Protein AF-A0A945RL86-F1 (afdb_monomer_lite)

Radius of gyration: 21.21 Å; chains: 1; bounding box: 88×34×43 Å

Sequence (166 aa):
MIRFAFLFVLASALPFGGAEAANEYDWGVSENMKAAVEKFNKTSDVVSDLRDYGVANDHVYVKETDHETLMRIYDFLACIQLTNPDADIEVDSGGGFDISIDSIAFANGNWPVDIRISVVNTIVKMEKYAVSILEKITVGSLVFTDVDRMTHSVQLMTAKCRGDGS

Secondary structure (DSSP, 8-state):
-----------------------S---PPPTTTHHHHHHHHHH-HHHHHHHHTT--S-EEEESSTTS-EEEEHHHHHHHHHHH-TT-EEEEEESSSEEEEEEEEEETTEEEEEEEEEEEEEEEETTEEEEEEEEEEEEETTEEE-SHHHHHHHHHHHHHHHHT---

Structure (mmCIF, N/CA/C/O backbone):
data_AF-A0A945RL86-F1
#
_entry.id   AF-A0A945RL86-F1
#
loop_
_atom_site.group_PDB
_atom_site.id
_atom_site.type_symbol
_atom_site.label_atom_id
_atom_site.label_alt_id
_atom_site.label_comp_id
_atom_site.label_asym_id
_atom_site.label_entity_id
_atom_site.label_seq_id
_atom_site.pdbx_PDB_ins_code
_atom_site.Cartn_x
_atom_site.Cartn_y
_atom_site.Cartn_z
_atom_site.occupancy
_atom_site.B_iso_or_equiv
_atom_site.auth_seq_id
_atom_site.auth_comp_id
_atom_site.auth_asym_id
_atom_site.auth_atom_id
_atom_site.pdbx_PDB_model_num
ATOM 1 N N . MET A 1 1 ? 71.316 -1.082 27.944 1.00 37.75 1 MET A N 1
ATOM 2 C CA . MET A 1 1 ? 70.437 0.105 27.878 1.00 37.75 1 MET A CA 1
ATOM 3 C C . MET A 1 1 ? 68.986 -0.349 27.905 1.00 37.75 1 MET A C 1
ATOM 5 O O . MET A 1 1 ? 68.705 -1.496 27.589 1.00 37.75 1 MET A O 1
ATOM 9 N N . ILE A 1 2 ? 68.133 0.533 28.410 1.00 42.31 2 ILE A N 1
ATOM 10 C CA . ILE A 1 2 ? 66.780 0.332 28.940 1.00 42.31 2 ILE A CA 1
ATOM 11 C C . ILE A 1 2 ? 65.739 -0.014 27.856 1.00 42.31 2 ILE A C 1
ATOM 13 O O . ILE A 1 2 ? 65.860 0.404 26.710 1.00 42.31 2 ILE A O 1
ATOM 17 N N . ARG A 1 3 ? 64.719 -0.782 28.273 1.00 39.78 3 ARG A N 1
ATOM 18 C CA . ARG A 1 3 ? 63.491 -1.164 27.553 1.00 39.78 3 ARG A CA 1
ATOM 19 C C . ARG A 1 3 ? 62.742 0.041 26.970 1.00 39.78 3 ARG A C 1
ATOM 21 O O . ARG A 1 3 ? 62.526 1.003 27.694 1.00 39.78 3 ARG A O 1
ATOM 28 N N . PHE A 1 4 ? 62.169 -0.115 25.778 1.00 43.94 4 PHE A N 1
ATOM 29 C CA . PHE A 1 4 ? 60.856 0.455 25.457 1.00 43.94 4 PHE A CA 1
ATOM 30 C C . PHE A 1 4 ? 60.078 -0.530 24.584 1.00 43.94 4 PHE A C 1
ATOM 32 O O . PHE A 1 4 ? 60.392 -0.744 23.417 1.00 43.94 4 PHE A O 1
ATOM 39 N N . ALA A 1 5 ? 59.076 -1.160 25.193 1.00 47.25 5 ALA A N 1
ATOM 40 C CA . ALA A 1 5 ? 57.981 -1.777 24.470 1.00 47.25 5 ALA A CA 1
ATOM 41 C C . ALA A 1 5 ? 57.047 -0.641 24.043 1.00 47.25 5 ALA A C 1
ATOM 43 O O . ALA A 1 5 ? 56.514 0.059 24.901 1.00 47.25 5 ALA A O 1
ATOM 44 N N . PHE A 1 6 ? 56.865 -0.451 22.740 1.00 45.66 6 PHE A N 1
ATOM 45 C CA . PHE A 1 6 ? 55.771 0.356 22.218 1.00 45.66 6 PHE A CA 1
ATOM 46 C C . PHE A 1 6 ? 54.782 -0.586 21.539 1.00 45.66 6 PHE A C 1
ATOM 48 O O . PHE A 1 6 ? 54.991 -1.039 20.416 1.00 45.66 6 PHE A O 1
ATOM 55 N N . LEU A 1 7 ? 53.708 -0.896 22.272 1.00 48.44 7 LEU A N 1
ATOM 56 C CA . LEU A 1 7 ? 52.421 -1.202 21.665 1.00 48.44 7 LEU A CA 1
ATOM 57 C C . LEU A 1 7 ? 52.047 -0.000 20.791 1.00 48.44 7 LEU A C 1
ATOM 59 O O . LEU A 1 7 ? 51.899 1.101 21.318 1.00 48.44 7 LEU A O 1
ATOM 63 N N . PHE A 1 8 ? 51.839 -0.211 19.494 1.00 46.50 8 PHE A N 1
ATOM 64 C CA . PHE A 1 8 ? 50.937 0.649 18.742 1.00 46.50 8 PHE A CA 1
ATOM 65 C C . PHE A 1 8 ? 49.856 -0.204 18.102 1.00 46.50 8 PHE A C 1
ATOM 67 O O . PHE A 1 8 ? 50.108 -1.189 17.412 1.00 46.50 8 PHE A O 1
ATOM 74 N N . VAL A 1 9 ? 48.646 0.174 18.487 1.00 48.19 9 VAL A N 1
ATOM 75 C CA . VAL A 1 9 ? 47.367 -0.463 18.250 1.00 48.19 9 VAL A CA 1
ATOM 76 C C . VAL A 1 9 ? 47.118 -0.602 16.755 1.00 48.19 9 VAL A C 1
ATOM 78 O O . VAL A 1 9 ? 47.306 0.335 15.982 1.00 48.19 9 VAL A O 1
ATOM 81 N N . LEU A 1 10 ? 46.661 -1.797 16.393 1.00 42.56 10 LEU A N 1
ATOM 82 C CA . LEU A 1 10 ? 46.024 -2.134 15.133 1.00 42.56 10 LEU A CA 1
ATOM 83 C C . LEU A 1 10 ? 44.849 -1.162 14.912 1.00 42.56 10 LEU A C 1
ATOM 85 O O . LEU A 1 10 ? 43.749 -1.377 15.415 1.00 42.56 10 LEU A O 1
ATOM 89 N N . ALA A 1 11 ? 45.078 -0.060 14.200 1.00 42.72 11 ALA A N 1
ATOM 90 C CA . ALA A 1 11 ? 43.991 0.741 13.662 1.00 42.72 11 ALA A CA 1
ATOM 91 C C . ALA A 1 11 ? 43.437 -0.032 12.465 1.00 42.72 11 ALA A C 1
ATOM 93 O O . ALA A 1 11 ? 43.906 0.105 11.336 1.00 42.72 11 ALA A O 1
ATOM 94 N N . SER A 1 12 ? 42.482 -0.918 12.738 1.00 43.03 12 SER A N 1
ATOM 95 C CA . SER A 1 12 ? 41.616 -1.492 11.720 1.00 43.03 12 SER A CA 1
ATOM 96 C C . SER A 1 12 ? 40.911 -0.340 11.010 1.00 43.03 12 SER A C 1
ATOM 98 O O . SER A 1 12 ? 39.931 0.207 11.517 1.00 43.03 12 SER A O 1
ATOM 100 N N . ALA A 1 13 ? 41.434 0.033 9.844 1.00 46.91 13 ALA A N 1
ATOM 101 C CA . ALA A 1 13 ? 40.681 0.726 8.820 1.00 46.91 13 ALA A CA 1
ATOM 102 C C . ALA A 1 13 ? 39.552 -0.217 8.393 1.00 46.91 13 ALA A C 1
ATOM 104 O O . ALA A 1 13 ? 39.689 -1.002 7.456 1.00 46.91 13 ALA A O 1
ATOM 105 N N . LEU A 1 14 ? 38.455 -0.198 9.151 1.00 46.09 14 LEU A N 1
ATOM 106 C CA . LEU A 1 14 ? 37.188 -0.659 8.626 1.00 46.09 14 LEU A CA 1
ATOM 107 C C . LEU A 1 14 ? 36.853 0.287 7.471 1.00 46.09 14 LEU A C 1
ATOM 109 O O . LEU A 1 14 ? 36.933 1.508 7.649 1.00 46.09 14 LEU A O 1
ATOM 113 N N . PRO A 1 15 ? 36.550 -0.245 6.279 1.00 40.12 15 PRO A N 1
ATOM 114 C CA . PRO A 1 15 ? 36.091 0.586 5.191 1.00 40.12 15 PRO A CA 1
ATOM 115 C C . PRO A 1 15 ? 34.813 1.262 5.679 1.00 40.12 15 PRO A C 1
ATOM 117 O O . PRO A 1 15 ? 33.852 0.591 6.056 1.00 40.12 15 PRO A O 1
ATOM 120 N N . PHE A 1 16 ? 34.813 2.592 5.693 1.00 43.22 16 PHE A N 1
ATOM 121 C CA . PHE A 1 16 ? 33.581 3.364 5.689 1.00 43.22 16 PHE A CA 1
ATOM 122 C C . PHE A 1 16 ? 32.891 3.067 4.355 1.00 43.22 16 PHE A C 1
ATOM 124 O O . PHE A 1 16 ? 33.062 3.774 3.365 1.00 43.22 16 PHE A O 1
ATOM 131 N N . GLY A 1 17 ? 32.195 1.934 4.309 1.00 35.28 17 GLY A N 1
ATOM 132 C CA . GLY A 1 17 ? 31.198 1.648 3.304 1.00 35.28 17 GLY A CA 1
ATOM 133 C C . GLY A 1 17 ? 30.016 2.573 3.544 1.00 35.28 17 GLY A C 1
ATOM 134 O O . GLY A 1 17 ? 29.469 2.604 4.641 1.00 35.28 17 GLY A O 1
ATOM 135 N N . GLY A 1 18 ? 29.671 3.325 2.503 1.00 43.50 18 GLY A N 1
ATOM 136 C CA . GLY A 1 18 ? 28.313 3.781 2.241 1.00 43.50 18 GLY A CA 1
ATOM 137 C C . GLY A 1 18 ? 27.702 4.712 3.280 1.00 43.50 18 GLY A C 1
ATOM 138 O O . GLY A 1 18 ? 26.811 4.316 4.017 1.00 43.50 18 GLY A O 1
ATOM 139 N N . ALA A 1 19 ? 28.056 5.992 3.222 1.00 37.81 19 ALA A N 1
ATOM 140 C CA . ALA A 1 19 ? 26.987 6.980 3.245 1.00 37.81 19 ALA A CA 1
ATOM 141 C C . ALA A 1 19 ? 26.553 7.158 1.786 1.00 37.81 19 ALA A C 1
ATOM 143 O O . ALA A 1 19 ? 27.040 8.043 1.084 1.00 37.81 19 ALA A O 1
ATOM 144 N N . GLU A 1 20 ? 25.708 6.247 1.294 1.00 40.75 20 GLU A N 1
ATOM 145 C CA . GLU A 1 20 ? 24.828 6.634 0.198 1.00 40.75 20 GLU A CA 1
ATOM 146 C C . GLU A 1 20 ? 24.048 7.836 0.721 1.00 40.75 20 GLU A C 1
ATOM 148 O O . GLU A 1 20 ? 23.466 7.780 1.806 1.00 40.75 20 GLU A O 1
ATOM 153 N N . ALA A 1 21 ? 24.141 8.961 0.014 1.00 34.91 21 ALA A N 1
ATOM 154 C CA . ALA A 1 21 ? 23.263 10.083 0.267 1.00 34.91 21 ALA A CA 1
ATOM 155 C C . ALA A 1 21 ? 21.841 9.527 0.182 1.00 34.91 21 ALA A C 1
ATOM 157 O O . ALA A 1 21 ? 21.417 9.101 -0.892 1.00 34.91 21 ALA A O 1
ATOM 158 N N . ALA A 1 22 ? 21.164 9.445 1.329 1.00 34.75 22 ALA A N 1
ATOM 159 C CA . ALA A 1 22 ? 19.745 9.170 1.378 1.00 34.75 22 ALA A CA 1
ATOM 160 C C . ALA A 1 22 ? 19.101 10.193 0.445 1.00 34.75 22 ALA A C 1
ATOM 162 O O . ALA A 1 22 ? 19.184 11.398 0.696 1.00 34.75 22 ALA A O 1
ATOM 163 N N . ASN A 1 23 ? 18.569 9.720 -0.682 1.00 38.59 23 ASN A N 1
ATOM 164 C CA . ASN A 1 23 ? 17.731 10.558 -1.514 1.00 38.59 23 ASN A CA 1
ATOM 165 C C . ASN A 1 23 ? 16.629 11.092 -0.603 1.00 38.59 23 ASN A C 1
ATOM 167 O O . ASN A 1 23 ? 16.021 10.346 0.163 1.00 38.59 23 ASN A O 1
ATOM 171 N N . GLU A 1 24 ? 16.456 12.403 -0.643 1.00 43.41 24 GLU A N 1
ATOM 172 C CA . GLU A 1 24 ? 15.605 13.208 0.221 1.00 43.41 24 GLU A CA 1
ATOM 173 C C . GLU A 1 24 ? 14.113 12.952 -0.054 1.00 43.41 24 GLU A C 1
ATOM 175 O O . GLU A 1 24 ? 13.386 13.901 -0.254 1.00 43.41 24 GLU A O 1
ATOM 180 N N . TYR A 1 25 ? 13.647 11.697 -0.098 1.00 50.88 25 TYR A N 1
ATOM 181 C CA . TYR A 1 25 ? 12.230 11.302 -0.174 1.00 50.88 25 TYR A CA 1
ATOM 182 C C . TYR A 1 25 ? 12.026 9.867 0.351 1.00 50.88 25 TYR A C 1
ATOM 184 O O . TYR A 1 25 ? 11.389 9.046 -0.303 1.00 50.88 25 TYR A O 1
ATOM 192 N N . ASP A 1 26 ? 12.582 9.528 1.519 1.00 55.59 26 ASP A N 1
ATOM 193 C CA . ASP A 1 26 ? 12.300 8.234 2.155 1.00 55.59 26 ASP A CA 1
ATOM 194 C C . ASP A 1 26 ? 10.964 8.316 2.911 1.00 55.59 26 ASP A C 1
ATOM 196 O O . ASP A 1 26 ? 10.829 9.012 3.925 1.00 55.59 26 ASP A O 1
ATOM 200 N N . TRP A 1 27 ? 9.933 7.666 2.373 1.00 72.44 27 TRP A N 1
ATOM 201 C CA . TRP A 1 27 ? 8.621 7.583 3.007 1.00 72.44 27 TRP A CA 1
ATOM 202 C C . TRP A 1 27 ? 8.714 6.670 4.232 1.00 72.44 27 TRP A C 1
ATOM 204 O O . TRP A 1 27 ? 8.612 5.451 4.138 1.00 72.44 27 TRP A O 1
ATOM 214 N N . GLY A 1 28 ? 8.917 7.273 5.402 1.00 76.44 28 GLY A N 1
ATOM 215 C CA . GLY A 1 28 ? 9.069 6.556 6.665 1.00 76.44 28 GLY A CA 1
ATOM 216 C C . GLY A 1 28 ? 7.794 6.478 7.506 1.00 76.44 28 GLY A C 1
ATOM 217 O O . GLY A 1 28 ? 6.886 7.303 7.396 1.00 76.44 28 GLY A O 1
ATOM 218 N N . VAL A 1 29 ? 7.771 5.503 8.416 1.00 84.75 29 VAL A N 1
ATOM 219 C CA . VAL A 1 29 ? 6.809 5.446 9.525 1.00 84.75 29 VAL A CA 1
ATOM 220 C C . VAL A 1 29 ? 7.277 6.389 10.633 1.00 84.75 29 VAL A C 1
ATOM 222 O O . VAL A 1 29 ? 8.399 6.273 11.133 1.00 84.75 29 VAL A O 1
ATOM 225 N N . SER A 1 30 ? 6.407 7.305 11.048 1.00 86.75 30 SER A N 1
ATOM 226 C CA . SER A 1 30 ? 6.660 8.247 12.132 1.00 86.75 30 SER A CA 1
ATOM 227 C C . SER A 1 30 ? 6.898 7.523 13.462 1.00 86.75 30 SER A C 1
ATOM 229 O O . SER A 1 30 ? 6.349 6.450 13.726 1.00 86.75 30 SER A O 1
ATOM 231 N N . GLU A 1 31 ? 7.702 8.118 14.347 1.00 86.50 31 GLU A N 1
ATOM 232 C CA . GLU A 1 31 ? 8.102 7.489 15.620 1.00 86.50 31 GLU A CA 1
ATOM 233 C C . GLU A 1 31 ? 6.910 7.024 16.473 1.00 86.50 31 GLU A C 1
ATOM 235 O O . GLU A 1 31 ? 6.944 5.948 17.066 1.00 86.50 31 GLU A O 1
ATOM 240 N N . ASN A 1 32 ? 5.824 7.800 16.504 1.00 86.94 32 ASN A N 1
ATOM 241 C CA . ASN A 1 32 ? 4.609 7.472 17.253 1.00 86.94 32 ASN A CA 1
ATOM 242 C C . ASN A 1 32 ? 3.809 6.299 16.657 1.00 86.94 32 ASN A C 1
ATOM 244 O O . ASN A 1 32 ? 2.966 5.735 17.352 1.00 86.94 32 ASN A O 1
ATOM 248 N N . MET A 1 33 ? 4.067 5.921 15.403 1.00 89.19 33 MET A N 1
ATOM 249 C CA . MET A 1 33 ? 3.355 4.851 14.701 1.00 89.19 33 MET A CA 1
ATOM 250 C C . MET A 1 33 ? 4.150 3.547 14.616 1.00 89.19 33 MET A C 1
ATOM 252 O O . MET A 1 33 ? 3.544 2.488 14.444 1.00 89.19 33 MET A O 1
ATOM 256 N N . LYS A 1 34 ? 5.474 3.583 14.822 1.00 89.50 34 LYS A N 1
ATOM 257 C CA . LYS A 1 34 ? 6.357 2.406 14.720 1.00 89.50 34 LYS A CA 1
ATOM 258 C C . LYS A 1 34 ? 5.852 1.193 15.494 1.00 89.50 34 LYS A C 1
ATOM 260 O O . LYS A 1 34 ? 5.748 0.111 14.932 1.00 89.50 34 LYS A O 1
ATOM 265 N N . ALA A 1 35 ? 5.470 1.368 16.760 1.00 90.69 35 ALA A N 1
ATOM 266 C CA . ALA A 1 35 ? 5.003 0.257 17.591 1.00 90.69 35 ALA A CA 1
ATOM 267 C C . ALA A 1 35 ? 3.708 -0.389 17.058 1.00 90.69 35 ALA A C 1
ATOM 269 O O . ALA A 1 35 ? 3.532 -1.604 17.161 1.00 90.69 35 ALA A O 1
ATOM 270 N N . ALA A 1 36 ? 2.802 0.408 16.483 1.00 91.56 36 ALA A N 1
ATOM 271 C CA . ALA A 1 36 ? 1.560 -0.091 15.900 1.00 91.56 36 ALA A CA 1
ATOM 272 C C . ALA A 1 36 ? 1.820 -0.834 14.583 1.00 91.56 36 ALA A C 1
ATOM 274 O O . ALA A 1 36 ? 1.295 -1.931 14.392 1.00 91.56 36 ALA A O 1
ATOM 275 N N . VAL A 1 37 ? 2.680 -0.277 13.724 1.00 91.12 37 VAL A N 1
ATOM 276 C CA . VAL A 1 37 ? 3.099 -0.906 12.464 1.00 91.12 37 VAL A CA 1
ATOM 277 C C . VAL A 1 37 ? 3.840 -2.216 12.726 1.00 91.12 37 VAL A C 1
ATOM 279 O O . VAL A 1 37 ? 3.480 -3.249 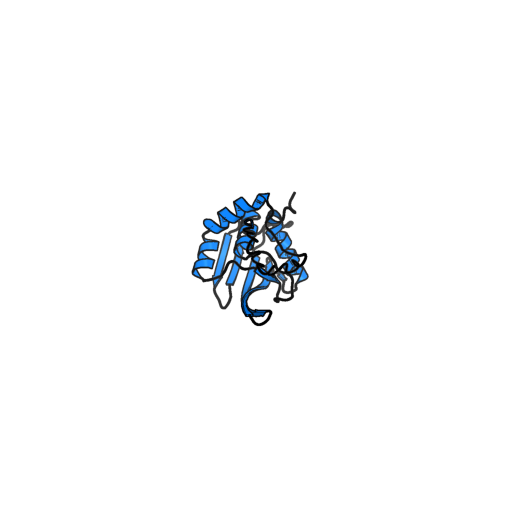12.170 1.00 91.12 37 VAL A O 1
ATOM 282 N N . GLU A 1 38 ? 4.803 -2.235 13.649 1.00 92.50 38 GLU A N 1
ATOM 283 C CA . GLU A 1 38 ? 5.517 -3.462 14.019 1.00 92.50 38 GLU A CA 1
ATOM 284 C C . GLU A 1 38 ? 4.586 -4.547 14.559 1.00 92.50 38 GLU A C 1
ATOM 286 O O . GLU A 1 38 ? 4.802 -5.734 14.302 1.00 92.50 38 GLU A O 1
ATOM 291 N N . LYS A 1 39 ? 3.564 -4.157 15.329 1.00 93.44 39 LYS A N 1
ATOM 292 C CA . LYS A 1 39 ? 2.555 -5.093 15.821 1.00 93.44 39 LYS A CA 1
ATOM 293 C C . LYS A 1 39 ? 1.760 -5.674 14.656 1.00 93.44 39 LYS A C 1
ATOM 295 O O . LYS A 1 39 ? 1.685 -6.894 14.559 1.00 93.44 39 LYS A O 1
ATOM 300 N N . PHE A 1 40 ? 1.239 -4.829 13.765 1.00 93.00 40 PHE A N 1
ATOM 301 C CA . PHE A 1 40 ? 0.513 -5.273 12.574 1.00 93.00 40 PHE A CA 1
ATOM 302 C C . PHE A 1 40 ? 1.359 -6.236 11.733 1.00 93.00 40 PHE A C 1
ATOM 304 O O . PHE A 1 40 ? 0.933 -7.355 11.463 1.00 93.00 40 PHE A O 1
ATOM 311 N N . ASN A 1 41 ? 2.609 -5.872 11.444 1.00 91.81 41 ASN A N 1
ATOM 312 C CA . ASN A 1 41 ? 3.539 -6.697 10.674 1.00 91.81 41 ASN A CA 1
ATOM 313 C C . ASN A 1 41 ? 3.808 -8.070 11.309 1.00 91.81 41 ASN A C 1
ATOM 315 O O . ASN A 1 41 ? 4.220 -9.002 10.619 1.00 91.81 41 ASN A O 1
ATOM 319 N N . LYS A 1 42 ? 3.641 -8.219 12.626 1.00 91.81 42 LYS A N 1
ATOM 320 C CA . LYS A 1 42 ? 3.847 -9.494 13.327 1.00 91.81 42 LYS A CA 1
ATOM 321 C C . LYS A 1 42 ? 2.587 -10.347 13.410 1.00 91.81 42 LYS A C 1
ATOM 323 O O . LYS A 1 42 ? 2.728 -11.560 13.515 1.00 91.81 42 LYS A O 1
ATOM 328 N N . THR A 1 43 ? 1.404 -9.737 13.426 1.00 91.56 43 THR A N 1
ATOM 329 C CA . THR A 1 43 ? 0.160 -10.426 13.807 1.00 91.56 43 THR A CA 1
ATOM 330 C C . THR A 1 43 ? -0.937 -10.400 12.752 1.00 91.56 43 THR A C 1
ATOM 332 O O . THR A 1 43 ? -1.965 -11.017 12.985 1.00 91.56 43 THR A O 1
ATOM 335 N N . SER A 1 44 ? -0.781 -9.640 11.669 1.00 91.44 44 SER A N 1
ATOM 336 C CA . SER A 1 44 ? -1.800 -9.520 10.625 1.00 91.44 44 SER A CA 1
ATOM 337 C C . SER A 1 44 ? -1.767 -10.714 9.675 1.00 91.44 44 SER A C 1
ATOM 339 O O . SER A 1 44 ? -0.699 -11.044 9.150 1.00 91.44 44 SER A O 1
ATOM 341 N N . ASP A 1 45 ? -2.936 -11.300 9.417 1.00 90.94 45 ASP A N 1
ATOM 342 C CA . ASP A 1 45 ? -3.109 -12.382 8.443 1.00 90.94 45 ASP A CA 1
ATOM 343 C C . ASP A 1 45 ? -2.732 -11.909 7.028 1.00 90.94 45 ASP A C 1
ATOM 345 O O . ASP A 1 45 ? -1.999 -12.601 6.334 1.00 90.94 45 ASP A O 1
ATOM 349 N N . VAL A 1 46 ? -3.039 -10.654 6.675 1.00 88.19 46 VAL A N 1
ATOM 350 C CA . VAL A 1 46 ? -2.645 -10.020 5.398 1.00 88.19 46 VAL A CA 1
ATOM 351 C C . VAL A 1 46 ? -1.129 -10.083 5.160 1.00 88.19 46 VAL A C 1
ATOM 353 O O . VAL A 1 46 ? -0.648 -10.354 4.060 1.00 88.19 46 VAL A O 1
ATOM 356 N N . VAL A 1 47 ? -0.335 -9.822 6.206 1.00 90.75 47 VAL A N 1
ATOM 357 C CA . VAL A 1 47 ? 1.134 -9.885 6.113 1.00 90.75 47 VAL A CA 1
ATOM 358 C C . VAL A 1 47 ? 1.619 -11.335 6.116 1.00 90.75 47 VAL A C 1
ATOM 360 O O . VAL A 1 47 ? 2.673 -11.623 5.545 1.00 90.75 47 VAL A O 1
ATOM 363 N N . SER A 1 48 ? 0.879 -12.246 6.753 1.00 90.12 48 SER A N 1
ATOM 364 C CA . SER A 1 48 ? 1.150 -13.682 6.668 1.00 90.12 48 SER A CA 1
ATOM 365 C C . SER A 1 48 ? 0.980 -14.182 5.236 1.00 90.12 48 SER A C 1
ATOM 367 O O . SER A 1 48 ? 1.904 -14.800 4.717 1.00 90.12 48 SER A O 1
ATOM 369 N N . ASP A 1 49 ? -0.111 -13.814 4.565 1.00 87.69 49 ASP A N 1
ATOM 370 C CA . ASP A 1 49 ? -0.397 -14.228 3.189 1.00 87.69 49 ASP A CA 1
ATOM 371 C C . ASP A 1 49 ? 0.706 -13.775 2.224 1.00 87.69 49 ASP A C 1
ATOM 373 O O . ASP A 1 49 ? 1.226 -14.565 1.437 1.00 87.69 49 ASP A O 1
ATOM 377 N N . LEU A 1 50 ? 1.174 -12.526 2.346 1.00 85.94 50 LEU A N 1
ATOM 378 C CA . LEU A 1 50 ? 2.310 -12.040 1.556 1.00 85.94 50 LEU A CA 1
ATOM 379 C C . LEU A 1 50 ? 3.595 -12.845 1.783 1.00 85.94 50 LEU A C 1
ATOM 381 O O . LEU A 1 50 ? 4.335 -13.107 0.830 1.00 85.94 50 LEU A O 1
ATOM 385 N N . ARG A 1 51 ? 3.879 -13.240 3.029 1.00 88.38 51 ARG A N 1
ATOM 386 C CA . ARG A 1 51 ? 5.044 -14.083 3.340 1.00 88.38 51 ARG A CA 1
ATOM 387 C C . ARG A 1 51 ? 4.897 -15.469 2.737 1.00 88.38 51 ARG A C 1
ATOM 389 O O . ARG A 1 51 ? 5.879 -15.988 2.207 1.00 88.38 51 ARG A O 1
ATOM 396 N N . ASP A 1 52 ? 3.697 -16.032 2.789 1.00 88.31 52 ASP A N 1
ATOM 397 C CA . ASP A 1 52 ? 3.387 -17.343 2.225 1.00 88.31 52 ASP A CA 1
ATOM 398 C C . ASP A 1 52 ? 3.491 -17.329 0.690 1.00 88.31 52 ASP A C 1
ATOM 400 O O . ASP A 1 52 ? 3.974 -18.292 0.090 1.00 88.31 52 ASP A O 1
ATOM 404 N N . TYR A 1 53 ? 3.179 -16.195 0.053 1.00 82.69 53 TYR A N 1
ATOM 405 C CA . TYR A 1 53 ? 3.439 -15.940 -1.369 1.00 82.69 53 TYR A CA 1
ATOM 406 C C . TYR A 1 53 ? 4.908 -15.612 -1.696 1.00 82.69 53 TYR A C 1
ATOM 408 O O . TYR A 1 53 ? 5.257 -15.430 -2.865 1.00 82.69 53 TYR A O 1
ATOM 416 N N . GLY A 1 54 ? 5.793 -15.558 -0.697 1.00 82.12 54 GLY A N 1
ATOM 417 C CA . GLY A 1 54 ? 7.220 -15.288 -0.881 1.00 82.12 54 GLY A CA 1
ATOM 418 C C . GLY A 1 54 ? 7.549 -13.830 -1.211 1.00 82.12 54 GLY A C 1
ATOM 419 O O . GLY A 1 54 ? 8.632 -13.553 -1.733 1.00 82.12 54 GLY A O 1
ATOM 420 N N . VAL A 1 55 ? 6.643 -12.893 -0.921 1.00 82.75 55 VAL A N 1
ATOM 421 C CA . VAL A 1 55 ? 6.879 -11.460 -1.118 1.00 82.75 55 VAL A CA 1
ATOM 422 C C . VAL A 1 55 ? 7.812 -10.953 -0.018 1.00 82.75 55 VAL A C 1
ATOM 424 O O . VAL A 1 55 ? 7.562 -11.132 1.172 1.00 82.75 55 VAL A O 1
ATOM 427 N N . ALA A 1 56 ? 8.926 -10.332 -0.404 1.00 83.00 56 ALA A N 1
ATOM 428 C CA . ALA A 1 56 ? 9.855 -9.731 0.547 1.00 83.00 56 ALA A CA 1
ATOM 429 C C . ALA A 1 56 ? 9.322 -8.386 1.064 1.00 83.00 56 ALA A C 1
ATOM 431 O O . ALA A 1 56 ? 8.677 -7.642 0.327 1.00 83.00 56 ALA A O 1
ATOM 432 N N . ASN A 1 57 ? 9.652 -8.039 2.313 1.00 86.00 57 ASN A N 1
ATOM 433 C CA . ASN A 1 57 ? 9.344 -6.715 2.858 1.00 86.00 57 ASN A CA 1
ATOM 434 C C . ASN A 1 57 ? 10.321 -5.652 2.342 1.00 86.00 57 ASN A C 1
ATOM 436 O O . ASN A 1 57 ? 11.201 -5.206 3.084 1.00 86.00 57 ASN A O 1
ATOM 440 N N . ASP A 1 58 ? 10.188 -5.292 1.073 1.00 83.69 58 ASP A N 1
ATOM 441 C CA . ASP A 1 58 ? 11.027 -4.293 0.414 1.00 83.69 58 ASP A CA 1
ATOM 442 C C . ASP A 1 58 ? 10.215 -3.063 -0.003 1.00 83.69 58 ASP A C 1
ATOM 444 O O . ASP A 1 58 ? 8.983 -3.054 0.085 1.00 83.69 58 ASP A O 1
ATOM 448 N N . HIS A 1 59 ? 10.915 -2.014 -0.423 1.00 84.44 59 HIS A N 1
ATOM 449 C CA . HIS A 1 59 ? 10.335 -0.758 -0.872 1.00 84.44 59 HIS A CA 1
ATOM 450 C C . HIS A 1 59 ? 9.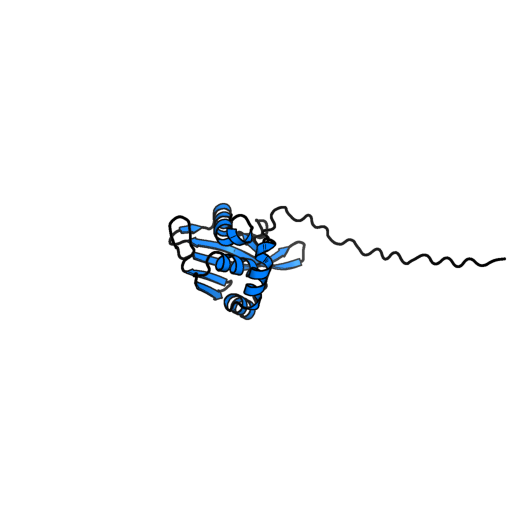465 -0.968 -2.106 1.00 84.44 59 HIS A C 1
ATOM 452 O O . HIS A 1 59 ? 9.787 -1.743 -3.015 1.00 84.44 59 HIS A O 1
ATOM 458 N N . VAL A 1 60 ? 8.357 -0.236 -2.128 1.00 86.81 60 VAL A N 1
ATOM 459 C CA . VAL A 1 60 ? 7.508 -0.106 -3.305 1.00 86.81 60 VAL A CA 1
ATOM 460 C C . VAL A 1 60 ? 7.928 1.152 -4.055 1.00 86.81 60 VAL A C 1
ATOM 462 O O . VAL A 1 60 ? 8.033 2.218 -3.461 1.00 86.81 60 VAL A O 1
ATOM 465 N N . TYR A 1 61 ? 8.153 1.052 -5.357 1.00 86.94 61 TYR A N 1
ATOM 466 C CA . TYR A 1 61 ? 8.442 2.192 -6.223 1.00 86.94 61 TYR A CA 1
ATOM 467 C C . TYR A 1 61 ? 7.186 2.606 -6.979 1.00 86.94 61 TYR A C 1
ATOM 469 O O . TYR A 1 61 ? 6.355 1.762 -7.322 1.00 86.94 61 TYR A O 1
ATOM 477 N N . VAL A 1 62 ? 7.050 3.891 -7.295 1.00 86.31 62 VAL A N 1
ATOM 478 C CA . VAL A 1 62 ? 5.940 4.368 -8.126 1.00 86.31 62 VAL A CA 1
ATOM 479 C C . VAL A 1 62 ? 6.282 4.172 -9.602 1.00 86.31 62 VAL A C 1
ATOM 481 O O . VAL A 1 62 ? 7.079 4.922 -10.151 1.00 86.31 62 VAL A O 1
ATOM 484 N N . LYS A 1 63 ? 5.642 3.206 -10.272 1.00 78.69 63 LYS A N 1
ATOM 485 C CA . LYS A 1 63 ? 5.746 2.917 -11.718 1.00 78.69 63 LYS A CA 1
ATOM 486 C C . LYS A 1 63 ? 7.094 2.393 -12.250 1.00 78.69 63 LYS A C 1
ATOM 488 O O . LYS A 1 63 ? 7.075 1.455 -13.039 1.00 78.69 63 LYS A O 1
ATOM 493 N N . GLU A 1 64 ? 8.237 2.956 -11.857 1.00 77.56 64 GLU A N 1
ATOM 494 C CA . GLU A 1 64 ? 9.589 2.557 -12.303 1.00 77.56 64 GLU A CA 1
ATOM 495 C C . GLU A 1 64 ? 10.612 2.759 -11.166 1.00 77.56 64 GLU A C 1
ATOM 497 O O . GLU A 1 64 ? 10.347 3.465 -10.197 1.00 77.56 64 GLU A O 1
ATOM 502 N N . THR A 1 65 ? 11.786 2.119 -11.243 1.00 68.19 65 THR A N 1
ATOM 503 C CA . THR A 1 65 ? 12.783 2.125 -10.145 1.00 68.19 65 THR A CA 1
ATOM 504 C C . THR A 1 65 ? 13.567 3.423 -9.986 1.00 68.19 65 THR A C 1
ATOM 506 O O . THR A 1 65 ? 14.286 3.598 -9.007 1.00 68.19 65 THR A O 1
ATOM 509 N N . ASP A 1 66 ? 13.503 4.295 -10.984 1.00 70.00 66 ASP A N 1
ATOM 510 C CA . ASP A 1 66 ? 14.089 5.635 -10.999 1.00 70.00 66 ASP A CA 1
ATOM 511 C C . ASP A 1 66 ? 13.114 6.717 -10.503 1.00 70.00 66 ASP A C 1
ATOM 513 O O . ASP A 1 66 ? 13.504 7.874 -10.342 1.00 70.00 66 ASP A O 1
ATOM 517 N N . HIS A 1 67 ? 11.862 6.348 -10.234 1.00 70.31 67 HIS A N 1
ATOM 518 C CA . HIS A 1 67 ? 10.871 7.199 -9.588 1.00 70.31 67 HIS A CA 1
ATOM 519 C C . HIS A 1 67 ? 10.920 7.083 -8.056 1.00 70.31 67 HIS A C 1
ATOM 521 O O . HIS A 1 67 ? 11.717 6.338 -7.485 1.00 70.31 67 HIS A O 1
ATOM 527 N N . GLU A 1 68 ? 10.070 7.862 -7.381 1.00 75.62 68 GLU A N 1
ATOM 528 C CA . GLU A 1 68 ? 10.016 7.933 -5.920 1.00 75.62 68 GLU A CA 1
ATOM 529 C C . GLU A 1 68 ? 9.786 6.555 -5.281 1.00 75.62 68 GLU A C 1
ATOM 531 O O . GLU A 1 68 ? 8.857 5.817 -5.631 1.00 75.62 68 GLU A O 1
ATOM 536 N N . THR A 1 69 ? 10.635 6.232 -4.306 1.00 75.38 69 THR A N 1
ATOM 537 C CA . THR A 1 69 ? 10.429 5.128 -3.370 1.00 75.38 69 THR A CA 1
ATOM 538 C C . THR A 1 69 ? 9.384 5.512 -2.337 1.00 75.38 69 THR A C 1
ATOM 540 O O . THR A 1 69 ? 9.518 6.507 -1.627 1.00 75.38 69 THR A O 1
ATOM 543 N N . LEU A 1 70 ? 8.360 4.678 -2.229 1.00 81.38 70 LEU A N 1
ATOM 544 C CA . LEU A 1 70 ? 7.438 4.666 -1.107 1.00 81.38 70 LEU A CA 1
ATOM 545 C C . LEU A 1 70 ? 8.068 3.893 0.064 1.00 81.38 70 LEU A C 1
ATOM 547 O O . LEU A 1 70 ? 9.256 3.571 0.076 1.00 81.38 70 LEU A O 1
ATOM 551 N N . MET A 1 71 ? 7.247 3.564 1.057 1.00 86.06 71 MET A N 1
ATOM 552 C CA . MET A 1 71 ? 7.644 2.709 2.171 1.00 86.06 71 MET A CA 1
ATOM 553 C C . MET A 1 71 ? 7.719 1.228 1.776 1.00 86.06 71 MET A C 1
ATOM 555 O O . MET A 1 71 ? 7.326 0.818 0.678 1.00 86.06 71 MET A O 1
ATOM 559 N N . ARG A 1 72 ? 8.215 0.404 2.701 1.00 88.19 72 ARG A N 1
ATOM 560 C CA . ARG A 1 72 ? 8.230 -1.050 2.531 1.00 88.19 72 ARG A CA 1
ATOM 561 C C . ARG A 1 72 ? 6.817 -1.611 2.475 1.00 88.19 72 ARG A C 1
ATOM 563 O O . ARG A 1 72 ? 5.931 -1.102 3.155 1.00 88.19 72 ARG A O 1
ATOM 570 N N . ILE A 1 73 ? 6.609 -2.680 1.713 1.00 88.00 73 ILE A N 1
ATOM 571 C CA . ILE A 1 73 ? 5.265 -3.204 1.439 1.00 88.00 73 ILE A CA 1
ATOM 572 C C . ILE A 1 73 ? 4.466 -3.579 2.699 1.00 88.00 73 ILE A C 1
ATOM 574 O O . ILE A 1 73 ? 3.267 -3.310 2.759 1.00 88.00 73 ILE A O 1
ATOM 578 N N . TYR A 1 74 ? 5.095 -4.142 3.738 1.00 91.06 74 TYR A N 1
ATOM 579 C CA . TYR A 1 74 ? 4.364 -4.464 4.972 1.00 91.06 74 TYR A CA 1
ATOM 580 C C . TYR A 1 74 ? 3.972 -3.200 5.728 1.00 91.06 74 TYR A C 1
ATOM 582 O O . TYR A 1 74 ? 2.853 -3.103 6.222 1.00 91.06 74 TYR A O 1
ATOM 590 N N . ASP A 1 75 ? 4.866 -2.212 5.760 1.00 90.12 75 ASP A N 1
ATOM 591 C CA . ASP A 1 75 ? 4.592 -0.928 6.397 1.00 90.12 75 ASP A CA 1
ATOM 592 C C . ASP A 1 75 ? 3.490 -0.189 5.631 1.00 90.12 75 ASP A C 1
ATOM 594 O O . ASP A 1 75 ? 2.579 0.351 6.246 1.00 90.12 75 ASP A O 1
ATOM 598 N N . PHE A 1 76 ? 3.498 -0.258 4.298 1.00 88.75 76 PHE A N 1
ATOM 599 C CA . PHE A 1 76 ? 2.451 0.288 3.436 1.00 88.75 76 PHE A CA 1
ATOM 600 C C . PHE A 1 76 ? 1.071 -0.271 3.792 1.00 88.75 76 PHE A C 1
ATOM 602 O O . PHE A 1 76 ? 0.147 0.495 4.068 1.00 88.75 76 PHE A O 1
ATOM 609 N N . LEU A 1 77 ? 0.948 -1.597 3.871 1.00 89.75 77 LEU A N 1
ATOM 610 C CA . LEU A 1 77 ? -0.301 -2.262 4.243 1.00 89.75 77 LEU A CA 1
ATOM 611 C C . LEU A 1 77 ? -0.717 -1.971 5.683 1.00 89.75 77 LEU A C 1
ATOM 613 O O . LEU A 1 77 ? -1.884 -1.675 5.942 1.00 89.75 77 LEU A O 1
ATOM 617 N N . ALA A 1 78 ? 0.239 -1.980 6.614 1.00 91.19 78 ALA A N 1
ATOM 618 C CA . ALA A 1 78 ? -0.015 -1.591 7.992 1.00 91.19 78 ALA A CA 1
ATOM 619 C C . ALA A 1 78 ? -0.577 -0.170 8.060 1.00 91.19 78 ALA A C 1
ATOM 621 O O . ALA A 1 78 ? -1.537 0.088 8.778 1.00 91.19 78 ALA A O 1
ATOM 622 N N . CYS A 1 79 ? -0.013 0.758 7.295 1.00 89.44 79 CYS A N 1
ATOM 623 C CA . CYS A 1 79 ? -0.432 2.150 7.285 1.00 89.44 79 CYS A CA 1
ATOM 624 C C . CYS A 1 79 ? -1.818 2.355 6.689 1.00 89.44 79 CYS A C 1
ATOM 626 O O . CYS A 1 79 ? -2.593 3.150 7.229 1.00 89.44 79 CYS A O 1
ATOM 628 N N . ILE A 1 80 ? -2.157 1.606 5.642 1.00 88.31 80 ILE A N 1
ATOM 629 C CA . ILE A 1 80 ? -3.507 1.583 5.081 1.00 88.31 80 ILE A CA 1
ATOM 630 C C . ILE A 1 80 ? -4.508 1.088 6.128 1.00 88.31 80 ILE A C 1
ATOM 632 O O . ILE A 1 80 ? -5.467 1.809 6.415 1.00 88.31 80 ILE A O 1
ATOM 636 N N . GLN A 1 81 ? -4.265 -0.071 6.757 1.00 88.56 81 GLN A N 1
ATOM 637 C CA . GLN A 1 81 ? -5.175 -0.616 7.774 1.00 88.56 81 GLN A CA 1
ATOM 638 C C . GLN A 1 81 ? -5.276 0.301 8.997 1.00 88.56 81 GLN A C 1
ATOM 640 O O . GLN A 1 81 ? -6.350 0.538 9.535 1.00 88.56 81 GLN A O 1
ATOM 645 N N . LEU A 1 82 ? -4.157 0.845 9.476 1.00 87.50 82 LEU A N 1
ATOM 646 C CA . LEU A 1 82 ? -4.159 1.704 10.662 1.00 87.50 82 LEU A CA 1
ATOM 647 C C . LEU A 1 82 ? -4.899 3.024 10.415 1.00 87.50 82 LEU A C 1
ATOM 649 O O . LEU A 1 82 ? -5.407 3.621 11.372 1.00 87.50 82 LEU A O 1
ATOM 653 N N . THR A 1 83 ? -4.946 3.484 9.164 1.00 83.88 83 THR A N 1
ATOM 654 C CA . THR A 1 83 ? -5.739 4.646 8.738 1.00 83.88 83 THR A CA 1
ATOM 655 C C . THR A 1 83 ? -7.209 4.272 8.539 1.00 83.88 83 THR A C 1
ATOM 657 O O . THR A 1 83 ? -8.078 5.059 8.906 1.00 83.88 83 THR A O 1
ATOM 660 N N . ASN A 1 84 ? -7.486 3.055 8.062 1.00 85.25 84 ASN A N 1
ATOM 661 C CA . ASN 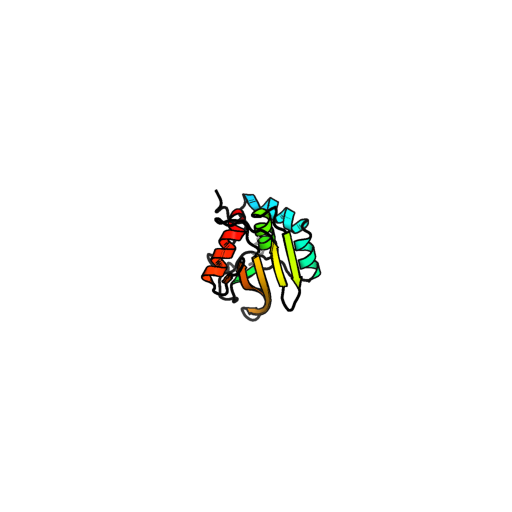A 1 84 ? -8.822 2.536 7.772 1.00 85.25 84 ASN A CA 1
ATOM 662 C C . ASN A 1 84 ? -9.061 1.227 8.550 1.00 85.25 84 ASN A C 1
ATOM 664 O O . ASN A 1 84 ? -8.993 0.148 7.970 1.00 85.25 84 ASN A O 1
ATOM 668 N N . PRO A 1 85 ? -9.299 1.287 9.875 1.00 83.75 85 PRO A N 1
ATOM 669 C CA . PRO A 1 85 ? -9.338 0.090 10.719 1.00 83.75 85 PRO A CA 1
ATOM 670 C C . PRO A 1 85 ? -10.490 -0.859 10.383 1.00 83.75 85 PRO A C 1
ATOM 672 O O . PRO A 1 85 ? -10.367 -2.050 10.652 1.00 83.75 85 PRO A O 1
ATOM 675 N N . ASP A 1 86 ? -11.564 -0.330 9.796 1.00 85.19 86 ASP A N 1
ATOM 676 C CA . ASP A 1 86 ? -12.742 -1.086 9.368 1.00 85.19 86 ASP A CA 1
ATOM 677 C C . ASP A 1 86 ? -12.637 -1.584 7.917 1.00 85.19 86 ASP A C 1
ATOM 679 O O . ASP A 1 86 ? -13.571 -2.220 7.432 1.00 85.19 86 ASP A O 1
ATOM 683 N N . ALA A 1 87 ? -11.547 -1.259 7.211 1.00 85.75 87 ALA A N 1
ATOM 684 C CA . ALA A 1 87 ? -11.345 -1.741 5.855 1.00 85.75 87 ALA A CA 1
ATOM 685 C C . ALA A 1 87 ? -10.997 -3.229 5.868 1.00 85.75 87 ALA A C 1
ATOM 687 O O . ALA A 1 87 ? -10.219 -3.685 6.713 1.00 85.75 87 ALA A O 1
ATOM 688 N N . ASP A 1 88 ? -11.565 -3.952 4.912 1.00 89.38 88 ASP A N 1
ATOM 689 C CA . ASP A 1 88 ? -11.164 -5.320 4.611 1.00 89.38 88 ASP A CA 1
ATOM 690 C C . ASP A 1 88 ? -10.063 -5.274 3.554 1.00 89.38 88 ASP A C 1
ATOM 692 O O . ASP A 1 88 ? -10.181 -4.516 2.590 1.00 89.38 88 ASP A O 1
ATOM 696 N N . ILE A 1 89 ? -8.975 -6.012 3.768 1.00 89.50 89 ILE A N 1
ATOM 697 C CA . ILE A 1 89 ? -7.816 -6.021 2.871 1.00 89.50 89 ILE A CA 1
ATOM 698 C C . ILE A 1 89 ? -7.568 -7.453 2.424 1.00 89.50 89 ILE A C 1
ATOM 700 O O . ILE A 1 89 ? -7.173 -8.298 3.226 1.00 89.50 89 ILE A O 1
ATOM 704 N N . GLU A 1 90 ? -7.713 -7.687 1.128 1.00 89.75 90 GLU A N 1
ATOM 705 C CA . GLU A 1 90 ? -7.436 -8.965 0.483 1.00 89.75 90 GLU A CA 1
ATOM 706 C C . GLU A 1 90 ? -6.198 -8.848 -0.412 1.00 89.75 90 GLU A C 1
ATOM 708 O O . GLU A 1 90 ? -5.936 -7.802 -1.016 1.00 89.75 90 GLU A O 1
ATOM 713 N N . VAL A 1 91 ? -5.410 -9.924 -0.482 1.00 87.38 91 VAL A N 1
ATOM 714 C CA . VAL A 1 91 ? -4.196 -9.995 -1.304 1.00 87.38 91 VAL A CA 1
ATOM 715 C C . VAL A 1 91 ? -4.273 -11.203 -2.223 1.00 87.38 91 VAL A C 1
ATOM 717 O O . VAL A 1 91 ? -4.177 -12.348 -1.779 1.00 87.38 91 VAL A O 1
ATOM 720 N N . ASP A 1 92 ? -4.346 -10.930 -3.521 1.00 88.38 92 ASP A N 1
ATOM 721 C CA . ASP A 1 92 ? -4.366 -11.939 -4.571 1.00 88.38 92 ASP A CA 1
ATOM 722 C C . ASP A 1 92 ? -3.028 -11.995 -5.309 1.00 88.38 92 ASP A C 1
ATOM 724 O O . ASP A 1 92 ? -2.426 -10.970 -5.630 1.00 88.38 92 ASP A O 1
ATOM 728 N N . SER A 1 93 ? -2.555 -13.204 -5.627 1.00 79.25 93 SER A N 1
ATOM 729 C CA . SER A 1 93 ? -1.297 -13.410 -6.359 1.00 79.25 93 SER A CA 1
ATOM 730 C C . SER A 1 93 ? -1.531 -13.786 -7.832 1.00 79.25 93 SER A C 1
ATOM 732 O O . SER A 1 93 ? -2.320 -14.672 -8.159 1.00 79.25 93 SER A O 1
ATOM 734 N N . GLY A 1 94 ? -0.816 -13.123 -8.753 1.00 63.22 94 GLY A N 1
ATOM 735 C CA . GLY A 1 94 ? -0.972 -13.323 -10.201 1.00 63.22 94 GLY A CA 1
ATOM 736 C C . GLY A 1 94 ? 0.024 -12.527 -11.054 1.00 63.22 94 GLY A C 1
ATOM 737 O O . GLY A 1 94 ? -0.283 -11.439 -11.534 1.00 63.22 94 GLY A O 1
ATOM 738 N N . GLY A 1 95 ? 1.239 -13.058 -11.264 1.00 64.31 95 GLY A N 1
ATOM 739 C CA . GLY A 1 95 ? 2.318 -12.361 -12.003 1.00 64.31 95 GLY A CA 1
ATOM 740 C C . GLY A 1 95 ? 2.850 -11.092 -11.309 1.00 64.31 95 GLY A C 1
ATOM 741 O O . GLY A 1 95 ? 3.550 -10.288 -11.917 1.00 64.31 95 GLY A O 1
ATOM 742 N N . GLY A 1 96 ? 2.486 -10.938 -10.041 1.00 80.25 96 GLY A N 1
ATOM 743 C CA . GLY A 1 96 ? 2.518 -9.764 -9.179 1.00 80.25 96 GLY A CA 1
ATOM 744 C C . GLY A 1 96 ? 1.530 -10.037 -8.042 1.00 80.25 96 GLY A C 1
ATOM 745 O O . GLY A 1 96 ? 1.139 -11.195 -7.846 1.00 80.25 96 GLY A O 1
ATOM 746 N N . PHE A 1 97 ? 1.098 -9.004 -7.335 1.00 83.38 97 PHE A N 1
ATOM 747 C CA . PHE A 1 97 ? -0.002 -9.107 -6.389 1.00 83.38 97 PHE A CA 1
ATOM 748 C C . PHE A 1 97 ? -0.937 -7.904 -6.503 1.00 83.38 97 PHE A C 1
ATOM 750 O O . PHE A 1 97 ? -0.508 -6.764 -6.699 1.00 83.38 97 PHE A O 1
ATOM 757 N N . ASP A 1 98 ? -2.226 -8.192 -6.420 1.00 85.88 98 ASP A N 1
ATOM 758 C CA . ASP A 1 98 ? -3.289 -7.204 -6.381 1.00 85.88 98 ASP A CA 1
ATOM 759 C C . ASP A 1 98 ? -3.768 -7.123 -4.919 1.00 85.88 98 ASP A C 1
ATOM 761 O O . ASP A 1 98 ? -3.988 -8.143 -4.267 1.00 85.88 98 ASP A O 1
ATOM 765 N N . ILE A 1 99 ? -3.837 -5.909 -4.377 1.00 86.69 99 ILE A N 1
ATOM 766 C CA . ILE A 1 99 ? -4.355 -5.617 -3.041 1.00 86.69 99 ILE A CA 1
ATOM 767 C C . ILE A 1 99 ? -5.708 -4.946 -3.242 1.00 86.69 99 ILE A C 1
ATOM 769 O O . ILE A 1 99 ? -5.764 -3.826 -3.761 1.00 86.69 99 ILE A O 1
ATOM 773 N N . SER A 1 100 ? -6.772 -5.610 -2.817 1.00 88.81 100 SER A N 1
ATOM 774 C CA . SER A 1 100 ? -8.123 -5.057 -2.833 1.00 88.81 100 SER A CA 1
ATOM 775 C C . SER A 1 100 ? -8.497 -4.615 -1.429 1.00 88.81 100 SER A C 1
ATOM 777 O O . SER A 1 100 ? -8.257 -5.323 -0.454 1.00 88.81 100 SER A O 1
ATOM 779 N N . ILE A 1 101 ? -9.013 -3.393 -1.324 1.00 88.81 101 ILE A N 1
ATOM 780 C CA . ILE A 1 101 ? -9.340 -2.754 -0.057 1.00 88.81 101 ILE A CA 1
ATOM 781 C C . ILE A 1 101 ? -10.769 -2.251 -0.131 1.00 88.81 101 ILE A C 1
ATOM 783 O O . ILE A 1 101 ? -11.074 -1.280 -0.835 1.00 88.81 101 ILE A O 1
ATOM 787 N N . ASP A 1 102 ? -11.639 -2.870 0.651 1.00 83.75 102 ASP A N 1
ATOM 788 C CA . ASP A 1 102 ? -13.015 -2.432 0.759 1.00 83.75 102 ASP A CA 1
ATOM 789 C C . ASP A 1 102 ? -13.140 -1.332 1.811 1.00 83.75 102 ASP A C 1
ATOM 791 O O . ASP A 1 102 ? -12.711 -1.468 2.953 1.00 83.75 102 ASP A O 1
ATOM 795 N N . SER A 1 103 ? -13.799 -0.235 1.432 1.00 81.31 103 SER A N 1
ATOM 796 C CA . SER A 1 103 ? -14.154 0.879 2.323 1.00 81.31 103 SER A CA 1
ATOM 797 C C . SER A 1 103 ? -12.987 1.734 2.848 1.00 81.31 103 SER A C 1
ATOM 799 O O . SER A 1 103 ? -12.898 2.002 4.046 1.00 81.31 103 SER A O 1
ATOM 801 N N . ILE A 1 104 ? -12.151 2.285 1.960 1.00 81.81 104 ILE A N 1
ATOM 802 C CA . ILE A 1 104 ? -11.218 3.361 2.341 1.00 81.81 104 ILE A CA 1
ATOM 803 C C . ILE A 1 104 ? -11.977 4.674 2.544 1.00 81.81 104 ILE A C 1
ATOM 805 O O . ILE A 1 104 ? -12.709 5.123 1.657 1.00 81.81 104 ILE A O 1
ATOM 809 N N . ALA A 1 105 ? -11.765 5.318 3.693 1.00 77.50 105 ALA A N 1
ATOM 810 C CA . ALA A 1 105 ? -12.359 6.604 4.022 1.00 77.50 105 ALA A CA 1
ATOM 811 C C . ALA A 1 105 ? -11.622 7.751 3.314 1.00 77.50 105 ALA A C 1
ATOM 813 O O . ALA A 1 105 ? -10.482 8.086 3.634 1.00 77.50 105 ALA A O 1
ATOM 814 N N . PHE A 1 106 ? -12.313 8.405 2.381 1.00 73.94 106 PHE A N 1
ATOM 815 C CA . PHE A 1 106 ? -11.884 9.661 1.771 1.00 73.94 106 PHE A CA 1
ATOM 816 C C . PHE A 1 106 ? -12.810 10.810 2.199 1.00 73.94 106 PHE A C 1
ATOM 818 O O . PHE A 1 106 ? -13.887 10.597 2.756 1.00 73.94 106 PHE A O 1
ATOM 825 N N . ALA A 1 107 ? -12.429 12.056 1.888 1.00 74.25 107 ALA A N 1
ATOM 826 C CA . ALA A 1 107 ? -13.190 13.254 2.269 1.00 74.25 107 ALA A CA 1
ATOM 827 C C . ALA A 1 107 ? -14.675 13.230 1.838 1.00 74.25 107 ALA A C 1
ATOM 829 O O . ALA A 1 107 ? -15.513 13.847 2.489 1.00 74.25 107 ALA A O 1
ATOM 830 N N . ASN A 1 108 ? -15.005 12.506 0.761 1.00 75.88 108 ASN A N 1
ATOM 831 C CA . ASN A 1 108 ? -16.352 12.421 0.187 1.00 75.88 108 ASN A CA 1
ATOM 832 C C . ASN A 1 108 ? -17.035 11.057 0.417 1.00 75.88 108 ASN A C 1
ATOM 834 O O . ASN A 1 108 ? -17.916 10.681 -0.354 1.00 75.88 108 ASN A O 1
ATOM 838 N N . GLY A 1 109 ? -16.623 10.303 1.439 1.00 81.38 109 GLY A N 1
ATOM 839 C CA . GLY A 1 109 ? -17.200 9.004 1.796 1.00 81.38 109 GLY A CA 1
ATOM 840 C C . GLY A 1 109 ? -16.234 7.837 1.606 1.00 81.38 109 GLY A C 1
ATOM 841 O O . GLY A 1 109 ? -15.050 8.035 1.329 1.00 81.38 109 GLY A O 1
ATOM 842 N N . ASN A 1 110 ? -16.758 6.622 1.762 1.00 85.25 110 ASN A N 1
ATOM 843 C CA . ASN A 1 110 ? -15.974 5.396 1.660 1.00 85.25 110 ASN A CA 1
ATOM 844 C C . ASN A 1 110 ? -15.993 4.863 0.229 1.00 85.25 110 ASN A C 1
ATOM 846 O O . ASN A 1 110 ? -17.056 4.794 -0.391 1.00 85.25 110 ASN A O 1
ATOM 850 N N . TRP A 1 111 ? -14.827 4.471 -0.274 1.00 87.38 111 TRP A N 1
ATOM 851 C CA . TRP A 1 111 ? -14.665 3.969 -1.635 1.00 87.38 111 TRP A CA 1
ATOM 852 C C . TRP A 1 111 ? -13.874 2.659 -1.637 1.00 87.38 111 TRP A C 1
ATOM 854 O O . TRP A 1 111 ? -12.939 2.530 -0.845 1.00 87.38 111 TRP A O 1
ATOM 864 N N . PRO A 1 112 ? -14.220 1.700 -2.516 1.00 89.06 112 PRO A N 1
ATOM 865 C CA . PRO A 1 112 ? -13.368 0.545 -2.760 1.00 89.06 112 PRO A CA 1
ATOM 866 C C . PRO A 1 112 ? -12.106 0.994 -3.499 1.00 89.06 112 PRO A C 1
ATOM 868 O O . PRO A 1 112 ? -12.163 1.897 -4.350 1.00 89.06 112 PRO A O 1
ATOM 871 N N . VAL A 1 113 ? -10.977 0.379 -3.157 1.00 90.44 113 VAL A N 1
ATOM 872 C CA . VAL A 1 113 ? -9.675 0.686 -3.739 1.00 90.44 113 VAL A CA 1
ATOM 873 C C . VAL A 1 113 ? -8.949 -0.588 -4.141 1.00 90.44 113 VAL A C 1
ATOM 875 O O . VAL A 1 113 ? -8.734 -1.458 -3.310 1.00 90.44 113 VAL A O 1
ATOM 878 N N . ASP A 1 114 ? -8.499 -0.645 -5.393 1.00 92.00 114 ASP A N 1
ATOM 879 C CA . ASP A 1 114 ? -7.658 -1.731 -5.901 1.00 92.00 114 ASP A CA 1
ATOM 880 C C . ASP A 1 114 ? -6.267 -1.203 -6.240 1.00 92.00 114 ASP A C 1
ATOM 882 O O . ASP A 1 114 ? -6.110 -0.266 -7.034 1.00 92.00 114 ASP A O 1
ATOM 886 N N . ILE A 1 115 ? -5.243 -1.825 -5.672 1.00 90.69 115 ILE A N 1
ATOM 887 C CA . ILE A 1 115 ? -3.840 -1.472 -5.860 1.00 90.69 115 ILE A CA 1
ATOM 888 C C . ILE A 1 115 ? -3.138 -2.649 -6.520 1.00 90.69 115 ILE A C 1
ATOM 890 O O . ILE A 1 115 ? -3.129 -3.749 -5.983 1.00 90.69 115 ILE A O 1
ATOM 894 N N . ARG A 1 116 ? -2.493 -2.416 -7.663 1.00 90.62 116 ARG A N 1
ATOM 895 C CA . ARG A 1 116 ? -1.696 -3.450 -8.330 1.00 90.62 116 ARG A CA 1
ATOM 896 C C . ARG A 1 116 ? -0.219 -3.192 -8.142 1.00 90.62 116 ARG A C 1
ATOM 898 O O . ARG A 1 116 ? 0.270 -2.126 -8.527 1.00 90.62 116 ARG A O 1
ATOM 905 N N . ILE A 1 117 ? 0.483 -4.193 -7.625 1.00 88.75 117 ILE A N 1
ATOM 906 C CA . ILE A 1 117 ? 1.929 -4.158 -7.455 1.00 88.75 117 ILE A CA 1
ATOM 907 C C . ILE A 1 117 ? 2.551 -5.335 -8.198 1.00 88.75 117 ILE A C 1
ATOM 909 O O . ILE A 1 117 ? 2.233 -6.496 -7.952 1.00 88.75 117 ILE A O 1
ATOM 913 N N . SER A 1 118 ? 3.466 -5.052 -9.118 1.00 87.94 118 SER A N 1
ATOM 914 C CA . SER A 1 118 ? 4.250 -6.091 -9.777 1.00 87.94 118 SER A CA 1
ATOM 915 C C . SER A 1 118 ? 5.603 -6.265 -9.112 1.00 87.94 118 SER A C 1
ATOM 917 O O . SER A 1 118 ? 6.214 -5.316 -8.625 1.00 87.94 118 SER A O 1
ATOM 919 N N . VAL A 1 119 ? 6.088 -7.504 -9.095 1.00 83.56 119 VAL A N 1
ATOM 920 C CA . VAL A 1 119 ? 7.452 -7.804 -8.662 1.00 83.56 119 VAL A CA 1
ATOM 921 C C . VAL A 1 119 ? 8.318 -7.902 -9.907 1.00 83.56 119 VAL A C 1
ATOM 923 O O . VAL A 1 119 ? 8.195 -8.841 -10.695 1.00 83.56 119 VAL A O 1
ATOM 926 N N . VAL A 1 120 ? 9.198 -6.924 -10.095 1.00 82.12 120 VAL A N 1
ATOM 927 C CA . VAL A 1 120 ? 10.057 -6.828 -11.276 1.00 82.12 120 VAL A CA 1
ATOM 928 C C . VAL A 1 120 ? 11.491 -7.148 -10.881 1.00 82.12 120 VAL A C 1
ATOM 930 O O . VAL A 1 120 ? 12.013 -6.642 -9.893 1.00 82.12 120 VAL A O 1
ATOM 933 N N . ASN A 1 121 ? 12.160 -7.992 -11.665 1.00 79.06 121 ASN A N 1
ATOM 934 C CA . ASN A 1 121 ? 13.597 -8.195 -11.518 1.00 79.06 121 ASN A CA 1
ATOM 935 C C . ASN A 1 121 ? 14.331 -7.077 -12.265 1.00 79.06 121 ASN A C 1
ATOM 937 O O . ASN A 1 121 ? 14.276 -7.031 -13.493 1.00 79.06 121 ASN A O 1
ATOM 941 N N . THR A 1 122 ? 15.040 -6.219 -11.542 1.00 69.62 122 THR A N 1
ATOM 942 C CA . THR A 1 122 ? 15.852 -5.137 -12.105 1.00 69.62 122 THR A CA 1
ATOM 943 C C . THR A 1 122 ? 17.341 -5.366 -11.840 1.00 69.62 122 THR A C 1
ATOM 945 O O . THR A 1 122 ? 17.728 -6.191 -11.007 1.00 69.62 122 THR A O 1
ATOM 948 N N . ILE A 1 123 ? 18.190 -4.642 -12.568 1.00 66.38 123 ILE A N 1
ATOM 949 C CA . ILE A 1 123 ? 19.631 -4.584 -12.322 1.00 66.38 123 ILE A CA 1
ATOM 950 C C . ILE A 1 123 ? 19.957 -3.157 -11.901 1.00 66.38 123 ILE A C 1
ATOM 952 O O . ILE A 1 123 ? 19.958 -2.247 -12.727 1.00 66.38 123 ILE A O 1
ATOM 956 N N . VAL A 1 124 ? 20.272 -2.970 -10.623 1.00 61.47 124 VAL A N 1
ATOM 957 C CA . VAL A 1 124 ? 20.734 -1.687 -10.087 1.00 61.47 124 VAL A CA 1
ATOM 958 C C . VAL A 1 124 ? 22.219 -1.831 -9.790 1.00 61.47 124 VAL A C 1
ATOM 960 O O . VAL A 1 124 ? 22.626 -2.761 -9.106 1.00 61.47 124 VAL A O 1
ATOM 963 N N . LYS A 1 125 ? 23.053 -0.941 -10.344 1.00 61.31 125 LYS A N 1
ATOM 964 C CA . LYS A 1 125 ? 24.512 -0.918 -10.100 1.00 61.31 125 LYS A CA 1
ATOM 965 C C . LYS A 1 125 ? 25.208 -2.287 -10.274 1.00 61.31 125 LYS A C 1
ATOM 967 O O . LYS A 1 125 ? 26.123 -2.611 -9.530 1.00 61.31 125 LYS A O 1
ATOM 972 N N . MET A 1 126 ? 24.823 -3.052 -11.303 1.00 58.56 126 MET A N 1
ATOM 973 C CA . MET A 1 126 ? 25.353 -4.396 -11.629 1.00 58.56 126 MET A CA 1
ATOM 974 C C . MET A 1 126 ? 24.933 -5.529 -10.678 1.00 58.56 126 MET A C 1
ATOM 976 O O . MET A 1 126 ? 25.392 -6.659 -10.843 1.00 58.56 126 MET A O 1
ATOM 980 N N . GLU A 1 127 ? 24.019 -5.275 -9.746 1.00 53.22 127 GLU A N 1
ATOM 981 C CA . GLU A 1 127 ? 23.447 -6.281 -8.857 1.00 53.22 127 GLU A CA 1
ATOM 982 C C . GLU A 1 127 ? 21.967 -6.507 -9.208 1.00 53.22 127 GLU A C 1
ATOM 984 O O . GLU A 1 127 ? 21.220 -5.572 -9.509 1.00 53.22 127 GLU A O 1
ATOM 989 N N . LYS A 1 128 ? 21.553 -7.780 -9.260 1.00 63.53 128 LYS A N 1
ATOM 990 C CA . LYS A 1 128 ? 20.190 -8.173 -9.638 1.00 63.53 128 LYS A CA 1
ATOM 991 C C . LYS A 1 128 ? 19.313 -8.236 -8.392 1.00 63.53 128 LYS A C 1
ATOM 993 O O . LYS A 1 128 ? 19.569 -9.062 -7.519 1.00 63.53 128 LYS A O 1
ATOM 998 N N . TYR A 1 129 ? 18.247 -7.443 -8.374 1.00 72.06 129 TYR A N 1
ATOM 999 C CA . TYR A 1 129 ? 17.289 -7.387 -7.272 1.00 72.06 129 TYR A CA 1
ATOM 1000 C C . TYR A 1 129 ? 15.855 -7.493 -7.781 1.00 72.06 129 TYR A C 1
ATOM 1002 O O . TYR A 1 129 ? 15.548 -7.075 -8.898 1.00 72.06 129 TYR A O 1
ATOM 1010 N N . ALA A 1 130 ? 14.981 -8.074 -6.963 1.00 76.88 130 ALA A N 1
ATOM 1011 C CA . ALA A 1 130 ? 13.542 -8.008 -7.168 1.00 76.88 130 ALA A CA 1
ATOM 1012 C C . ALA A 1 130 ? 13.014 -6.779 -6.425 1.00 76.88 130 ALA A C 1
ATOM 1014 O O . ALA A 1 130 ? 13.304 -6.610 -5.247 1.00 76.88 130 ALA A O 1
ATOM 1015 N N . VAL A 1 131 ? 12.261 -5.937 -7.119 1.00 80.69 131 VAL A N 1
ATOM 1016 C CA . VAL A 1 131 ? 11.656 -4.718 -6.574 1.00 80.69 131 VAL A CA 1
ATOM 1017 C C . VAL A 1 131 ? 10.149 -4.770 -6.767 1.00 80.69 131 VAL A C 1
ATOM 1019 O O . VAL A 1 131 ? 9.664 -5.392 -7.715 1.00 80.69 131 VAL A O 1
ATOM 1022 N N . SER A 1 132 ? 9.412 -4.109 -5.880 1.00 87.00 132 SER A N 1
ATOM 1023 C CA . SER A 1 132 ? 7.958 -3.988 -5.982 1.00 87.00 132 SER A CA 1
ATOM 1024 C C . SER A 1 132 ? 7.603 -2.678 -6.677 1.00 87.00 132 SER A C 1
ATOM 1026 O O . SER A 1 132 ? 8.047 -1.618 -6.247 1.00 87.00 132 SER A O 1
ATOM 1028 N N . ILE A 1 133 ? 6.813 -2.732 -7.743 1.00 88.75 133 ILE A N 1
ATOM 1029 C CA . ILE A 1 133 ? 6.415 -1.571 -8.539 1.00 88.75 133 ILE A CA 1
ATOM 1030 C C . ILE A 1 133 ? 4.907 -1.381 -8.437 1.00 88.75 133 ILE A C 1
ATOM 1032 O O . ILE A 1 133 ? 4.144 -2.261 -8.822 1.00 88.75 133 ILE A O 1
ATOM 1036 N N . LEU A 1 134 ? 4.473 -0.215 -7.970 1.00 90.25 134 LEU A N 1
ATOM 1037 C CA . LEU A 1 134 ? 3.081 0.210 -8.020 1.00 90.25 134 LEU A CA 1
ATOM 1038 C C . LEU A 1 134 ? 2.700 0.554 -9.466 1.00 90.25 134 LEU A C 1
ATOM 1040 O O . LEU A 1 134 ? 3.154 1.562 -10.008 1.00 90.25 134 LEU A O 1
ATOM 1044 N N . GLU A 1 135 ? 1.869 -0.282 -10.088 1.00 88.88 135 GLU A N 1
ATOM 1045 C CA . GLU A 1 135 ? 1.488 -0.142 -11.501 1.00 88.88 135 GLU A CA 1
ATOM 1046 C C . GLU A 1 135 ? 0.246 0.729 -11.695 1.00 88.88 135 GLU A C 1
ATOM 1048 O O . GLU A 1 135 ? 0.143 1.470 -12.675 1.00 88.88 135 GLU A O 1
ATOM 1053 N N . LYS A 1 136 ? -0.726 0.601 -10.786 1.00 90.81 136 LYS A N 1
ATOM 1054 C CA . LYS A 1 136 ? -1.986 1.349 -10.824 1.00 90.81 136 LYS A CA 1
ATOM 1055 C C . LYS A 1 136 ? -2.658 1.396 -9.456 1.00 90.81 136 LYS A C 1
ATOM 1057 O O . LYS A 1 136 ? -2.513 0.476 -8.650 1.00 90.81 136 LYS A O 1
ATOM 1062 N N . ILE A 1 137 ? -3.471 2.431 -9.265 1.00 92.00 137 ILE A N 1
ATOM 1063 C CA . ILE A 1 137 ? -4.445 2.544 -8.175 1.00 92.00 137 ILE A CA 1
ATOM 1064 C C . ILE A 1 137 ? -5.813 2.809 -8.794 1.00 92.00 137 ILE A C 1
ATOM 1066 O O . ILE A 1 137 ? -5.955 3.716 -9.610 1.00 92.00 137 ILE A O 1
ATOM 1070 N N . THR A 1 138 ? -6.825 2.046 -8.402 1.00 92.25 138 THR A N 1
ATOM 1071 C CA . THR A 1 138 ? -8.221 2.289 -8.775 1.00 92.25 138 THR A CA 1
ATOM 1072 C C . THR A 1 138 ? -8.987 2.723 -7.537 1.00 92.25 138 THR A C 1
ATOM 1074 O O . THR A 1 138 ? -8.887 2.057 -6.520 1.00 92.25 138 THR A O 1
ATOM 1077 N N . VAL A 1 139 ? -9.739 3.823 -7.605 1.00 90.00 139 VAL A N 1
ATOM 1078 C CA . VAL A 1 139 ? -10.618 4.293 -6.521 1.00 90.00 139 VAL A CA 1
ATOM 1079 C C . VAL A 1 139 ? -12.031 4.428 -7.075 1.00 90.00 139 VAL A C 1
ATOM 1081 O O . VAL A 1 139 ? -12.311 5.300 -7.906 1.00 90.00 139 VAL A O 1
ATOM 1084 N N . GLY A 1 140 ? -12.934 3.546 -6.647 1.00 87.31 140 GLY A N 1
ATOM 1085 C CA . GLY A 1 140 ? -14.264 3.429 -7.242 1.00 87.31 140 GLY A CA 1
ATOM 1086 C C . GLY A 1 140 ? -14.189 3.111 -8.740 1.00 87.31 140 GLY A C 1
ATOM 1087 O O . GLY A 1 140 ? -13.857 2.002 -9.132 1.00 87.31 140 GLY A O 1
ATOM 1088 N N . SER A 1 141 ? -14.509 4.090 -9.591 1.00 87.00 141 SER A N 1
ATOM 1089 C CA . SER A 1 141 ? -14.436 3.950 -11.061 1.00 87.00 141 SER A CA 1
ATOM 1090 C C . SER A 1 141 ? -13.240 4.666 -11.697 1.00 87.00 141 SER A C 1
ATOM 1092 O O . SER A 1 141 ? -13.055 4.601 -12.914 1.00 87.00 141 SER A O 1
ATOM 1094 N N . LEU A 1 142 ? -12.439 5.375 -10.899 1.00 89.25 142 LEU A N 1
ATOM 1095 C CA . LEU A 1 142 ? -11.296 6.142 -11.381 1.00 89.25 142 LEU A CA 1
ATOM 1096 C C . LEU A 1 142 ? -10.042 5.279 -11.340 1.00 89.25 142 LEU A C 1
ATOM 1098 O O . LEU A 1 142 ? -9.703 4.748 -10.291 1.00 89.25 142 LEU A O 1
ATOM 1102 N N . VAL A 1 143 ? -9.338 5.187 -12.467 1.00 92.50 143 VAL A N 1
ATOM 1103 C CA . VAL A 1 143 ? -8.054 4.486 -12.568 1.00 92.50 143 VAL A CA 1
ATOM 1104 C C . VAL A 1 143 ? -6.934 5.516 -12.682 1.00 92.50 143 VAL A C 1
ATOM 1106 O O . VAL A 1 143 ? -6.955 6.372 -13.570 1.00 92.50 143 VAL A O 1
ATOM 1109 N N . PHE A 1 144 ? -5.953 5.421 -11.792 1.00 89.88 144 PHE A N 1
ATOM 1110 C CA . PHE A 1 144 ? -4.754 6.247 -11.756 1.00 89.88 144 PHE A CA 1
ATOM 1111 C C . PHE A 1 144 ? -3.543 5.418 -12.184 1.00 89.88 144 PHE A C 1
ATOM 1113 O O . PHE A 1 144 ? -3.262 4.364 -11.612 1.00 89.88 144 PHE A O 1
ATOM 1120 N N . THR A 1 145 ? -2.834 5.908 -13.199 1.00 88.12 145 THR A N 1
ATOM 1121 C CA . THR A 1 145 ? -1.601 5.304 -13.746 1.00 88.12 145 THR A CA 1
ATOM 1122 C C . THR A 1 145 ? -0.476 6.330 -13.906 1.00 88.12 145 THR A C 1
ATOM 1124 O O . THR A 1 145 ? 0.625 6.010 -14.356 1.00 88.12 145 THR A O 1
ATOM 1127 N N . ASP A 1 146 ? -0.763 7.601 -13.634 1.00 89.56 146 ASP A N 1
ATOM 1128 C CA . ASP A 1 146 ? 0.197 8.693 -13.619 1.00 89.56 146 ASP A CA 1
ATOM 1129 C C . ASP A 1 146 ? 0.862 8.800 -12.245 1.00 89.56 146 ASP A C 1
ATOM 1131 O O . ASP A 1 146 ? 0.214 8.625 -11.214 1.00 89.56 146 ASP A O 1
ATOM 1135 N N . VAL A 1 147 ? 2.169 9.073 -12.250 1.00 87.06 147 VAL A N 1
ATOM 1136 C CA . VAL A 1 147 ? 3.013 9.068 -11.046 1.00 87.06 147 VAL A CA 1
ATOM 1137 C C . VAL A 1 147 ? 2.451 10.021 -9.995 1.00 87.06 147 VAL A C 1
ATOM 1139 O O . VAL A 1 147 ? 2.173 9.584 -8.887 1.00 87.06 147 VAL A O 1
ATOM 1142 N N . ASP A 1 148 ? 2.162 11.272 -10.360 1.00 86.69 148 ASP A N 1
ATOM 1143 C CA . ASP A 1 148 ? 1.709 12.293 -9.408 1.00 86.69 148 ASP A CA 1
ATOM 1144 C C . ASP A 1 148 ? 0.407 11.909 -8.687 1.00 86.69 148 ASP A C 1
ATOM 1146 O O . ASP A 1 148 ? 0.317 12.030 -7.463 1.00 86.69 148 ASP A O 1
ATOM 1150 N N . ARG A 1 149 ? -0.613 11.416 -9.407 1.00 87.31 149 ARG A N 1
ATOM 1151 C CA . ARG A 1 149 ? -1.871 10.994 -8.765 1.00 87.31 149 ARG A CA 1
ATOM 1152 C C . ARG A 1 149 ? -1.725 9.702 -7.984 1.00 87.31 149 ARG A C 1
ATOM 1154 O O . ARG A 1 149 ? -2.386 9.569 -6.953 1.00 87.31 149 ARG A O 1
ATOM 1161 N N . MET A 1 150 ? -0.892 8.766 -8.439 1.00 87.31 150 MET A N 1
ATOM 1162 C CA . MET A 1 150 ? -0.600 7.557 -7.670 1.00 87.31 150 MET A CA 1
ATOM 1163 C C . MET A 1 150 ? 0.092 7.924 -6.359 1.00 87.31 150 MET A C 1
ATOM 1165 O O . MET A 1 150 ? -0.434 7.603 -5.296 1.00 87.31 150 MET A O 1
ATOM 1169 N N . THR A 1 151 ? 1.185 8.686 -6.423 1.00 86.19 151 THR A N 1
ATOM 1170 C CA . THR A 1 151 ? 1.904 9.203 -5.256 1.00 86.19 151 THR A CA 1
ATOM 1171 C C . THR A 1 151 ? 0.947 9.932 -4.318 1.00 86.19 151 THR A C 1
ATOM 1173 O O . THR A 1 151 ? 0.854 9.576 -3.148 1.00 86.19 151 THR A O 1
ATOM 1176 N N . HIS A 1 152 ? 0.153 10.884 -4.814 1.00 86.31 152 HIS A N 1
ATOM 1177 C CA . HIS A 1 152 ? -0.794 11.624 -3.978 1.00 86.31 152 HIS A CA 1
ATOM 1178 C C . HIS A 1 152 ? -1.850 10.723 -3.317 1.00 86.31 152 HIS A C 1
ATOM 1180 O O . HIS A 1 152 ? -2.151 10.883 -2.136 1.00 86.31 152 HIS A O 1
ATOM 1186 N N . SER A 1 153 ? -2.383 9.735 -4.039 1.00 86.88 153 SER A N 1
ATOM 1187 C CA . SER A 1 153 ? -3.350 8.782 -3.478 1.00 86.88 153 SER A CA 1
ATOM 1188 C C . SER A 1 153 ? -2.725 7.956 -2.352 1.00 86.88 153 SER A C 1
ATOM 1190 O O . SER A 1 153 ? -3.329 7.798 -1.293 1.00 86.88 153 SER A O 1
ATOM 1192 N N . VAL A 1 154 ? -1.486 7.490 -2.532 1.00 86.12 154 VAL A N 1
ATOM 1193 C CA . VAL A 1 154 ? -0.725 6.786 -1.487 1.00 86.12 154 VAL A CA 1
ATOM 1194 C C . VAL A 1 154 ? -0.475 7.702 -0.286 1.00 86.12 154 VAL A C 1
ATOM 1196 O O . VAL A 1 154 ? -0.632 7.255 0.851 1.00 86.12 154 VAL A O 1
ATOM 1199 N N . GLN A 1 155 ? -0.164 8.988 -0.494 1.00 84.06 155 GLN A N 1
ATOM 1200 C CA . GLN A 1 155 ? -0.001 9.949 0.607 1.00 84.06 155 GLN A CA 1
ATOM 1201 C C . GLN A 1 155 ? -1.274 10.047 1.444 1.00 84.06 155 GLN A C 1
ATOM 1203 O O . GLN A 1 155 ? -1.199 9.994 2.668 1.00 84.06 155 GLN A O 1
ATOM 1208 N N . LEU A 1 156 ? -2.436 10.145 0.794 1.00 83.56 156 LEU A N 1
ATOM 1209 C CA . LEU A 1 156 ? -3.726 10.207 1.479 1.00 83.56 156 LEU A CA 1
ATOM 1210 C C . LEU A 1 156 ? -4.020 8.919 2.259 1.00 83.56 156 LEU A C 1
ATOM 1212 O O . LEU A 1 156 ? -4.400 8.987 3.426 1.00 83.56 156 LEU A O 1
ATOM 1216 N N . MET A 1 157 ? -3.794 7.751 1.653 1.00 83.81 157 MET A N 1
ATOM 1217 C CA . MET A 1 157 ? -4.070 6.453 2.286 1.00 83.81 157 MET A CA 1
ATOM 1218 C C . MET A 1 157 ? -3.126 6.126 3.452 1.00 83.81 157 MET A C 1
ATOM 1220 O O . MET A 1 157 ? -3.495 5.373 4.351 1.00 83.81 157 MET A O 1
ATOM 1224 N N . THR A 1 158 ? -1.916 6.693 3.456 1.00 84.44 158 THR A N 1
ATOM 1225 C CA . THR A 1 158 ? -0.880 6.449 4.478 1.00 84.44 158 THR A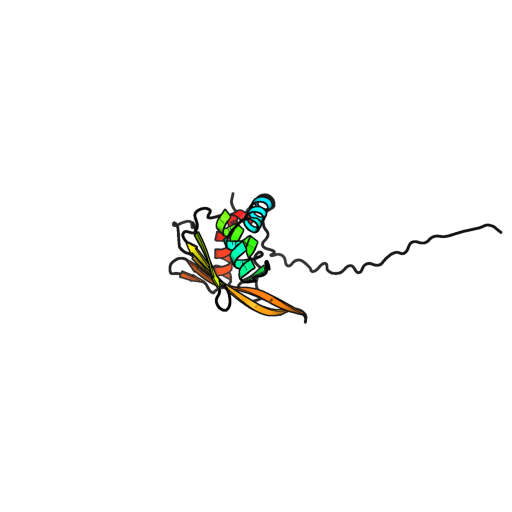 CA 1
ATOM 1226 C C . THR A 1 158 ? -0.638 7.637 5.414 1.00 84.44 158 THR A C 1
ATOM 1228 O O . THR A 1 158 ? 0.271 7.584 6.246 1.00 84.44 158 THR A O 1
ATOM 1231 N N . ALA A 1 159 ? -1.444 8.702 5.330 1.00 80.62 159 ALA A N 1
ATOM 1232 C CA . ALA A 1 159 ? -1.201 9.978 6.012 1.00 80.62 159 ALA A CA 1
ATOM 1233 C C . ALA A 1 159 ? -0.963 9.831 7.527 1.00 80.62 159 ALA A C 1
ATOM 1235 O O . ALA A 1 159 ? -0.070 10.467 8.094 1.00 80.62 159 ALA A O 1
ATOM 1236 N N . LYS A 1 160 ? -1.703 8.927 8.185 1.00 75.69 160 LYS A N 1
ATOM 1237 C CA . LYS A 1 160 ? -1.582 8.661 9.628 1.00 75.69 160 LYS A CA 1
ATOM 1238 C C . LYS A 1 160 ? -0.205 8.129 10.026 1.00 75.69 160 LYS A C 1
ATOM 1240 O O . LYS A 1 160 ? 0.267 8.422 11.119 1.00 75.69 160 LYS A O 1
ATOM 1245 N N . CYS A 1 161 ? 0.447 7.371 9.148 1.00 80.19 161 CYS A N 1
ATOM 1246 C CA . CYS A 1 161 ? 1.780 6.831 9.391 1.00 80.19 161 CYS A CA 1
ATOM 1247 C C . CYS A 1 161 ? 2.905 7.833 9.191 1.00 80.19 161 CYS A C 1
ATOM 1249 O O . CYS A 1 161 ? 3.989 7.611 9.713 1.00 80.19 161 CYS A O 1
ATOM 1251 N N . ARG A 1 162 ? 2.676 8.908 8.436 1.00 75.75 162 ARG A N 1
ATOM 1252 C CA . ARG A 1 162 ? 3.702 9.924 8.175 1.00 75.75 162 ARG A CA 1
ATOM 1253 C C . ARG A 1 162 ? 3.764 10.990 9.268 1.00 75.75 162 ARG A C 1
ATOM 1255 O O . ARG A 1 162 ? 4.728 11.741 9.337 1.00 75.75 162 ARG A O 1
ATOM 1262 N N . GLY A 1 163 ? 2.763 11.027 10.150 1.00 65.00 163 GLY A N 1
ATOM 1263 C CA . GLY A 1 163 ? 2.606 12.096 11.137 1.00 65.00 163 GLY A CA 1
ATOM 1264 C C . GLY A 1 163 ? 1.976 13.367 10.559 1.00 65.00 163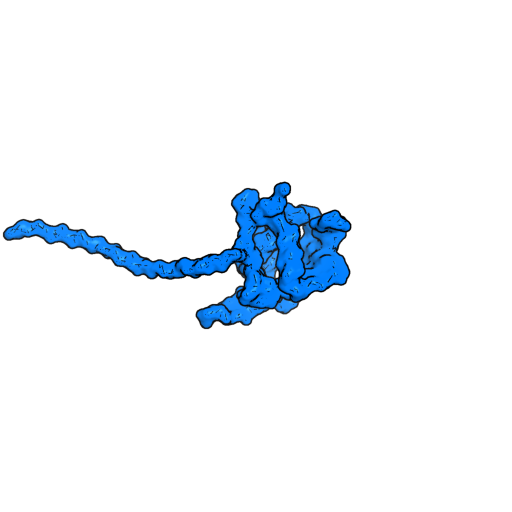 GLY A C 1
ATOM 1265 O O . GLY A 1 163 ? 1.869 14.354 11.278 1.00 65.00 163 GLY A O 1
ATOM 1266 N N . ASP A 1 164 ? 1.508 13.323 9.308 1.00 58.09 164 ASP A N 1
ATOM 1267 C CA . ASP A 1 164 ? 0.879 14.450 8.603 1.00 58.09 164 ASP A CA 1
ATOM 1268 C C . ASP A 1 164 ? -0.626 14.590 8.923 1.00 58.09 164 ASP A C 1
ATOM 1270 O O . ASP A 1 164 ? -1.315 15.448 8.373 1.00 58.09 164 ASP A O 1
ATOM 1274 N N . GLY A 1 165 ? -1.155 13.740 9.810 1.00 48.88 165 GLY A N 1
ATOM 1275 C CA . GLY A 1 165 ? -2.547 13.754 10.259 1.00 48.88 165 GLY A CA 1
ATOM 1276 C C . GLY A 1 165 ? -2.675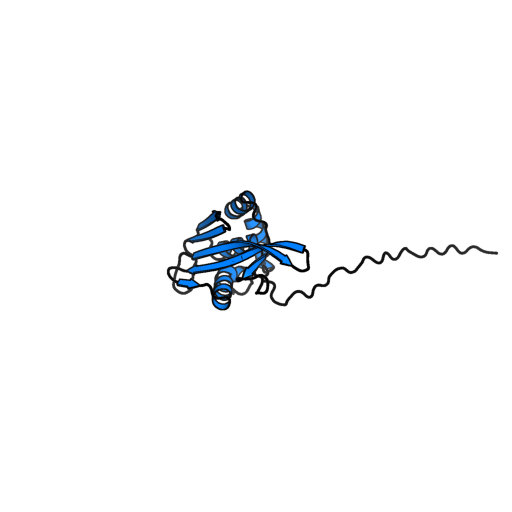 14.209 11.708 1.00 48.88 165 GLY A C 1
ATOM 1277 O O . GLY A 1 165 ? -2.727 13.372 12.612 1.00 48.88 165 GLY A O 1
ATOM 1278 N N . SER A 1 166 ? -2.750 15.524 11.913 1.00 38.12 166 SER A N 1
ATOM 1279 C CA . SER A 1 166 ? -3.208 16.168 13.151 1.00 38.12 166 SER A CA 1
ATOM 1280 C C . SER A 1 166 ? -4.272 17.204 12.831 1.00 38.12 166 SER A C 1
ATOM 1282 O O . SER A 1 166 ? -3.955 18.081 11.996 1.00 38.12 166 SER A O 1
#

Foldseek 3Di:
DDDDDDDDDDPPPPPPPDPPPPDPQEAAFDPVCVVQLVVCCVDPVQNVVCVVVVNDQDWEAEADPPGGTHHTPSSLVSLLCVQVVPWDWDWDDDQFIKIWIFFRDDPVGTWIKIWTWHFDFDQDPNDTDTHIYTQWMDTHHDIDRDRVVVVVVSCVSRVVRRVNPD

pLDDT: mean 76.84, std 17.09, range [34.75, 93.44]